Protein AF-A0A1B6JHD9-F1 (afdb_monomer)

Foldseek 3Di:
DDDDDDDDDDDDDDDDDDDPDDPDPPVADPVDPVRVVVVVVVQCPDPVNVVVCVVVVVVVVVVVVVCVVDVPPDDPPPPPDPDDPDDDDDDDDPDDDDDPDPDDFDWDDKDADPPPRPDIDTDTDDPVVVVDDPDD

Sequence (136 aa):
AEHDLNTIRAEYDQHSMNHAEGGWPKDINPLDIEQTMRFRKKVEKDEMYIHTVLQLSHPMEHCIFQNNAVNIYELYFTDDDQSALVERSKSRTVNVFRDPSAHKRPIHHLSWSPDGGSRLAVTHCNLEFQRAPPDL

pLDDT: mean 84.54, std 11.2, range [50.53, 97.69]

Secondary structure (DSSP, 8-state):
----------------------SS-TT--TT-HHHHHHHHHHHHT-HHHHHHHHHHHHHHHHHHHHHHH--TTPPTTTT-----------------PPP--SS---EEEEEE-TTTS--EEEEE---GGGGS-S--

Mean predicted aligned error: 17.2 Å

InterPro domains:
  IPR050687 Dynein axonemal intermediate chain 1/2/3/4 [PTHR12442] (2-129)

Radius of gyration: 50.93 Å; Cα contacts (8 Å, |Δi|>4): 45; chains: 1; bounding box: 142×38×108 Å

Structure (mmCIF, N/CA/C/O backbone):
data_AF-A0A1B6JHD9-F1
#
_entry.id   AF-A0A1B6JHD9-F1
#
loop_
_atom_site.group_PDB
_atom_site.id
_atom_site.type_symbol
_atom_site.label_atom_id
_atom_site.label_alt_id
_atom_site.label_comp_id
_atom_site.label_asym_id
_atom_site.label_entity_id
_atom_site.label_seq_id
_atom_site.pdbx_PDB_ins_code
_atom_site.Cartn_x
_atom_site.Cartn_y
_atom_site.Cartn_z
_atom_site.occupancy
_atom_site.B_iso_or_equiv
_atom_site.auth_seq_id
_atom_site.auth_comp_id
_atom_site.auth_asym_id
_atom_site.auth_atom_id
_atom_site.pdbx_PDB_model_num
ATOM 1 N N . ALA A 1 1 ? -86.444 -25.611 12.350 1.00 51.41 1 ALA A N 1
ATOM 2 C CA . ALA A 1 1 ? -85.730 -24.807 11.345 1.00 51.41 1 ALA A CA 1
ATOM 3 C C . ALA A 1 1 ? -84.338 -24.566 11.897 1.00 51.41 1 ALA A C 1
ATOM 5 O O . ALA A 1 1 ? -84.200 -23.810 12.852 1.00 51.41 1 ALA A O 1
ATOM 6 N N . GLU A 1 2 ? -83.362 -25.327 11.412 1.00 50.53 2 GLU A N 1
ATOM 7 C CA . GLU A 1 2 ? -81.949 -25.151 11.758 1.00 50.53 2 GLU A CA 1
ATOM 8 C C . GLU A 1 2 ? -81.406 -23.972 10.940 1.00 50.53 2 GLU A C 1
ATOM 10 O O . GLU A 1 2 ? -81.714 -23.851 9.755 1.00 50.53 2 GLU A O 1
ATOM 15 N N . HIS A 1 3 ? -80.697 -23.049 11.595 1.00 67.31 3 HIS A N 1
ATOM 16 C CA . HIS A 1 3 ? -80.114 -21.874 10.949 1.00 67.31 3 HIS A CA 1
ATOM 17 C C . HIS A 1 3 ? -78.659 -22.170 10.590 1.00 67.31 3 HIS A C 1
ATOM 19 O O . HIS A 1 3 ? -77.808 -22.177 11.476 1.00 67.31 3 HIS A O 1
ATOM 25 N N . ASP A 1 4 ? -78.382 -22.350 9.301 1.00 62.94 4 ASP A N 1
ATOM 26 C CA . ASP A 1 4 ? -77.017 -22.345 8.778 1.00 62.94 4 ASP A CA 1
ATOM 27 C C . ASP A 1 4 ? -76.625 -20.927 8.361 1.00 62.94 4 ASP A C 1
ATOM 29 O O . ASP A 1 4 ? -77.289 -20.284 7.543 1.00 62.94 4 ASP A O 1
ATOM 33 N N . LEU A 1 5 ? -75.522 -20.435 8.924 1.00 70.75 5 LEU A N 1
ATOM 34 C CA . LEU A 1 5 ? -74.897 -19.173 8.545 1.00 70.75 5 LEU A CA 1
ATOM 35 C C . LEU A 1 5 ? -73.439 -19.437 8.184 1.00 70.75 5 LEU A C 1
ATOM 37 O O . LEU A 1 5 ? -72.656 -19.893 9.012 1.00 70.75 5 LEU A O 1
ATOM 41 N N . ASN A 1 6 ? -73.089 -19.121 6.939 1.00 72.06 6 ASN A N 1
ATOM 42 C CA . ASN A 1 6 ? -71.744 -19.283 6.405 1.00 72.06 6 ASN A CA 1
ATOM 43 C C . ASN A 1 6 ? -71.079 -17.906 6.319 1.00 72.06 6 ASN A C 1
ATOM 45 O O . ASN A 1 6 ? -71.574 -17.019 5.620 1.00 72.06 6 ASN A O 1
ATOM 49 N N . THR A 1 7 ? -69.976 -17.704 7.034 1.00 77.88 7 THR A N 1
ATOM 50 C CA . THR A 1 7 ? -69.194 -16.466 6.962 1.00 77.88 7 THR A CA 1
ATOM 51 C C . THR A 1 7 ? -68.039 -16.620 5.982 1.00 77.88 7 THR A C 1
ATOM 53 O O . THR A 1 7 ? -67.332 -17.627 5.960 1.00 77.88 7 THR A O 1
ATOM 56 N N . ILE A 1 8 ? -67.843 -15.600 5.147 1.00 80.25 8 ILE A N 1
ATOM 57 C CA . ILE A 1 8 ? -66.690 -15.524 4.251 1.00 80.25 8 ILE A CA 1
ATOM 58 C C . ILE A 1 8 ? -65.405 -15.371 5.068 1.00 80.25 8 ILE A C 1
ATOM 60 O O . ILE A 1 8 ? -65.355 -14.624 6.047 1.00 80.25 8 ILE A O 1
ATOM 64 N N . ARG A 1 9 ? -64.357 -16.093 4.666 1.00 80.31 9 ARG A N 1
ATOM 65 C CA . ARG A 1 9 ? -63.051 -16.043 5.324 1.00 80.31 9 ARG A CA 1
ATOM 66 C C . ARG A 1 9 ? -62.442 -14.655 5.127 1.00 80.31 9 ARG A C 1
ATOM 68 O O . ARG A 1 9 ? -62.095 -14.289 4.010 1.00 80.31 9 ARG A O 1
ATOM 75 N N . ALA A 1 10 ? -62.321 -13.902 6.215 1.00 81.88 10 ALA A N 1
ATOM 76 C CA . ALA A 1 10 ? -61.620 -12.628 6.221 1.00 81.88 10 ALA A CA 1
ATOM 77 C C . ALA A 1 10 ? -60.105 -12.868 6.282 1.00 81.88 10 ALA A C 1
ATOM 79 O O . ALA A 1 10 ? -59.623 -13.649 7.107 1.00 81.88 10 ALA A O 1
ATOM 80 N N . GLU A 1 11 ? -59.363 -12.212 5.394 1.00 83.62 11 GLU A N 1
ATOM 81 C CA . GLU A 1 11 ? -57.906 -12.161 5.455 1.00 83.62 11 GLU A CA 1
ATOM 82 C C . GLU A 1 11 ? -57.495 -10.968 6.316 1.00 83.62 11 GLU A C 1
ATOM 84 O O . GLU A 1 11 ? -57.916 -9.836 6.078 1.00 83.62 11 GLU A O 1
ATOM 89 N N . TYR A 1 12 ? -56.699 -11.241 7.345 1.00 85.44 12 TYR A N 1
ATOM 90 C CA . TYR A 1 12 ? -56.124 -10.226 8.214 1.00 85.44 12 TYR A CA 1
ATOM 91 C C . TYR A 1 12 ? -54.622 -10.227 8.010 1.00 85.44 12 TYR A C 1
ATOM 93 O O . TYR A 1 12 ? -54.009 -11.295 7.979 1.00 85.44 12 TYR A O 1
ATOM 101 N N . ASP A 1 13 ? -54.048 -9.034 7.912 1.00 75.56 13 ASP A N 1
ATOM 102 C CA . ASP A 1 13 ? -52.610 -8.865 7.792 1.00 75.56 13 ASP A CA 1
ATOM 103 C C . ASP A 1 13 ? -52.072 -8.111 9.009 1.00 75.56 13 ASP A C 1
ATOM 105 O O . ASP A 1 13 ? -52.553 -7.029 9.365 1.00 75.56 13 ASP A O 1
ATOM 109 N N . GLN A 1 14 ? -51.100 -8.714 9.686 1.00 74.50 14 GLN A N 1
ATOM 110 C CA . GLN A 1 14 ? -50.568 -8.212 10.946 1.00 74.50 14 GLN A CA 1
ATOM 111 C C . GLN A 1 14 ? -49.214 -7.555 10.694 1.00 74.50 14 GLN A C 1
ATOM 113 O O . GLN A 1 14 ? -48.203 -8.222 10.496 1.00 74.50 14 GLN A O 1
ATOM 118 N N . HIS A 1 15 ? -49.195 -6.227 10.748 1.00 72.06 15 HIS A N 1
ATOM 119 C CA . HIS A 1 15 ? -47.984 -5.440 10.567 1.00 72.06 15 HIS A CA 1
ATOM 120 C C . HIS A 1 15 ? -47.352 -5.143 11.930 1.00 72.06 15 HIS A C 1
ATOM 122 O O . HIS A 1 15 ? -47.992 -4.566 12.809 1.00 72.06 15 HIS A O 1
ATOM 128 N N . SER A 1 16 ? -46.085 -5.514 12.109 1.00 70.75 16 SER A N 1
ATOM 129 C CA . SER A 1 16 ? -45.279 -5.151 13.280 1.00 70.75 16 SER A CA 1
ATOM 130 C C . SER A 1 16 ? -44.029 -4.390 12.850 1.00 70.75 16 SER A C 1
ATOM 132 O O . SER A 1 16 ? -43.424 -4.730 11.836 1.00 70.75 16 SER A O 1
ATOM 134 N N . MET A 1 17 ? -43.606 -3.401 13.636 1.00 67.06 17 MET A N 1
ATOM 135 C CA . MET A 1 17 ? -42.341 -2.697 13.418 1.00 67.06 17 MET A CA 1
ATOM 136 C C . MET A 1 17 ? -41.197 -3.431 14.122 1.00 67.06 17 MET A C 1
ATOM 138 O O . MET A 1 17 ? -41.240 -3.630 15.334 1.00 67.06 17 MET A O 1
ATOM 142 N N . ASN A 1 18 ? -40.159 -3.797 13.372 1.00 65.25 18 ASN A N 1
ATOM 143 C CA . ASN A 1 18 ? -38.898 -4.268 13.937 1.00 65.25 18 ASN A CA 1
ATOM 144 C C . ASN A 1 18 ? -37.938 -3.076 14.077 1.00 65.25 18 ASN A C 1
ATOM 146 O O . ASN A 1 18 ? -37.369 -2.624 13.084 1.00 65.25 18 ASN A O 1
ATOM 150 N N . HIS A 1 19 ? -37.774 -2.551 15.293 1.00 56.84 19 HIS A N 1
ATOM 151 C CA . HIS A 1 19 ? -36.721 -1.576 15.591 1.00 56.84 19 HIS A CA 1
ATOM 152 C C . HIS A 1 19 ? -35.392 -2.318 15.778 1.00 56.84 19 HIS A C 1
ATOM 154 O O . HIS A 1 19 ? -35.083 -2.805 16.862 1.00 56.84 19 HIS A O 1
ATOM 160 N N . ALA A 1 20 ? -34.594 -2.391 14.714 1.00 65.12 20 ALA A N 1
ATOM 161 C CA . ALA A 1 20 ? -33.229 -2.911 14.753 1.00 65.12 20 ALA A CA 1
ATOM 162 C C . ALA A 1 20 ? -32.212 -1.803 15.092 1.00 65.12 20 ALA A C 1
ATOM 164 O O . ALA A 1 20 ? -31.206 -1.642 14.40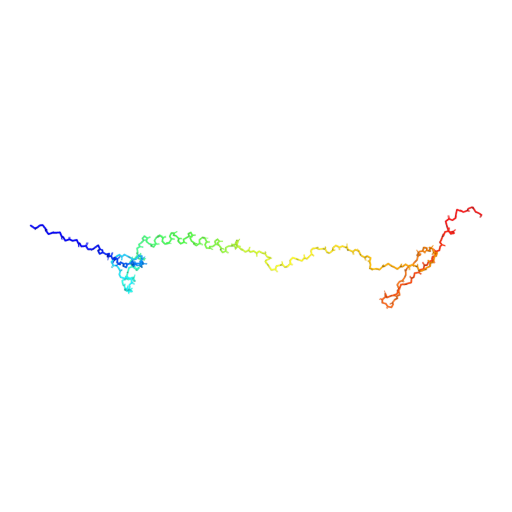7 1.00 65.12 20 ALA A O 1
ATOM 165 N N . GLU A 1 21 ? -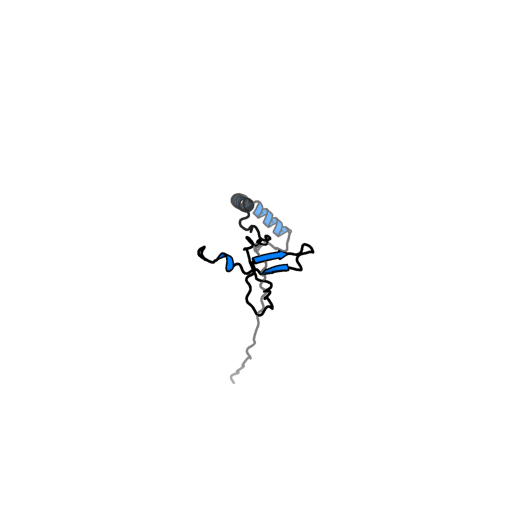32.473 -1.017 16.137 1.00 61.06 21 GLU A N 1
ATOM 166 C CA . GLU A 1 21 ? -31.518 -0.023 16.639 1.00 61.06 21 GLU A CA 1
ATOM 167 C C . GLU A 1 21 ? -31.142 -0.373 18.076 1.00 61.06 21 GLU A C 1
ATOM 169 O O . GLU A 1 21 ? -31.934 -0.197 19.001 1.00 61.06 21 GLU A O 1
ATOM 174 N N . GLY A 1 22 ? -29.932 -0.901 18.288 1.00 65.12 22 GLY A N 1
ATOM 175 C CA . GLY A 1 22 ? -29.497 -1.207 19.643 1.00 65.12 22 GLY A CA 1
ATOM 176 C C . GLY A 1 22 ? -28.148 -1.903 19.796 1.00 65.12 22 GLY A C 1
ATOM 177 O O . GLY A 1 22 ? -27.751 -2.761 19.017 1.00 65.12 22 GLY A O 1
ATOM 178 N N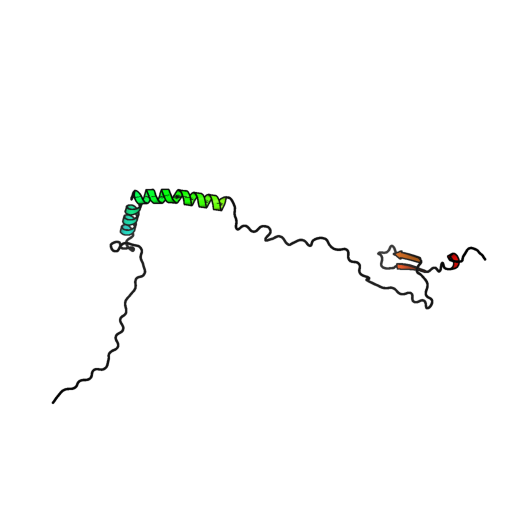 . GLY A 1 23 ? -27.497 -1.528 20.894 1.00 73.00 23 GLY A N 1
ATOM 179 C CA . GLY A 1 23 ? -26.635 -2.349 21.753 1.00 73.00 23 GLY A CA 1
ATOM 180 C C . GLY A 1 23 ? -26.772 -1.907 23.222 1.00 73.00 23 GLY A C 1
ATOM 181 O O . GLY A 1 23 ? -25.968 -2.273 24.074 1.00 73.00 23 GLY A O 1
ATOM 182 N N . TRP A 1 24 ? -27.769 -1.060 23.509 1.00 83.75 24 TRP A N 1
ATOM 183 C CA . TRP A 1 24 ? -27.991 -0.455 24.813 1.00 83.75 24 TRP A CA 1
ATOM 184 C C . TRP A 1 24 ? -28.877 -1.365 25.669 1.00 83.75 24 TRP A C 1
ATOM 186 O O . TRP A 1 24 ? -29.801 -1.988 25.141 1.00 83.75 24 TRP A O 1
ATOM 196 N N . PRO A 1 25 ? -28.627 -1.450 26.984 1.00 83.25 25 PRO A N 1
ATOM 197 C CA . PRO A 1 25 ? -29.516 -2.151 27.900 1.00 83.25 25 PRO A CA 1
ATOM 198 C C . PRO A 1 25 ? -30.952 -1.621 27.826 1.00 83.25 25 PRO A C 1
ATOM 200 O O . PRO A 1 25 ? -31.163 -0.425 27.649 1.00 83.25 25 PRO A O 1
ATOM 203 N N . LYS A 1 26 ? -31.926 -2.509 28.051 1.00 80.38 26 LYS A N 1
ATOM 204 C CA . LYS A 1 26 ? -33.376 -2.234 28.002 1.00 80.38 26 LYS A CA 1
ATOM 205 C C . LYS A 1 26 ? -33.846 -1.003 28.799 1.00 80.38 26 LYS A C 1
ATOM 207 O O . LYS A 1 26 ? -34.879 -0.436 28.472 1.00 80.38 26 LYS A O 1
ATOM 212 N N . ASP A 1 27 ? -33.098 -0.610 29.831 1.00 82.62 27 ASP A N 1
ATOM 213 C CA . ASP A 1 27 ? -33.453 0.478 30.750 1.00 82.62 27 ASP A CA 1
ATOM 214 C C . ASP A 1 27 ? -32.821 1.831 30.360 1.00 82.62 27 ASP A C 1
ATOM 216 O O . ASP A 1 27 ? -32.956 2.806 31.097 1.00 82.62 27 ASP A O 1
ATOM 220 N N . ILE A 1 28 ? -32.095 1.902 29.238 1.00 85.00 28 ILE A N 1
ATOM 221 C CA . ILE A 1 28 ? -31.408 3.116 28.780 1.00 85.00 28 ILE A CA 1
ATOM 222 C C . ILE A 1 28 ? -32.028 3.591 27.478 1.00 85.00 28 ILE A C 1
ATOM 224 O O . ILE A 1 28 ? -32.021 2.876 26.477 1.00 85.00 28 ILE A O 1
ATOM 228 N N . ASN A 1 29 ? -32.504 4.834 27.478 1.00 85.56 29 ASN A N 1
ATOM 229 C CA . ASN A 1 29 ? -32.981 5.477 26.267 1.00 85.56 29 ASN A CA 1
ATOM 230 C C . ASN A 1 29 ? -31.786 5.993 25.436 1.00 85.56 29 ASN A C 1
ATOM 232 O O . ASN A 1 29 ? -31.105 6.918 25.882 1.00 85.56 29 ASN A O 1
ATOM 236 N N . PRO A 1 30 ? -31.526 5.458 24.226 1.00 83.38 30 PRO A N 1
ATOM 237 C CA . PRO A 1 30 ? -30.411 5.901 23.388 1.00 83.38 30 PRO A CA 1
ATOM 238 C C . PRO A 1 30 ? -30.574 7.331 22.853 1.00 83.38 30 PRO A C 1
ATOM 240 O O . PRO A 1 30 ? -29.577 7.971 22.525 1.00 83.38 30 PRO A O 1
ATOM 243 N N . LEU A 1 31 ? -31.808 7.839 22.777 1.00 85.81 31 LEU A N 1
ATOM 244 C CA . LEU A 1 31 ? -32.101 9.214 22.361 1.00 85.81 31 LEU A CA 1
ATOM 245 C C . LEU A 1 31 ? -31.827 10.225 23.485 1.00 85.81 31 LEU A C 1
ATOM 247 O O . LEU A 1 31 ? -31.732 11.425 23.230 1.00 85.81 31 LEU A O 1
ATOM 251 N N . ASP A 1 32 ? -31.683 9.746 24.723 1.00 90.06 32 ASP A N 1
ATOM 252 C CA . ASP A 1 32 ? -31.297 10.559 25.867 1.00 90.06 32 ASP A CA 1
ATOM 253 C C . ASP A 1 32 ? -29.766 10.559 26.020 1.00 90.06 32 ASP A C 1
ATOM 255 O O . ASP A 1 32 ? -29.124 9.596 26.463 1.00 90.06 32 ASP A O 1
ATOM 259 N N . ILE A 1 33 ? -29.163 11.688 25.646 1.00 89.69 33 ILE A N 1
ATOM 260 C CA . ILE A 1 33 ? -27.714 11.899 25.706 1.00 89.69 33 ILE A CA 1
ATOM 261 C C . ILE A 1 33 ? -27.203 11.819 27.156 1.00 89.69 33 ILE A C 1
ATOM 263 O O . ILE A 1 33 ? -26.088 11.346 27.393 1.00 89.69 33 ILE A O 1
ATOM 267 N N . GLU A 1 34 ? -27.989 12.238 28.151 1.00 92.44 34 GLU A N 1
ATOM 268 C CA . GLU A 1 34 ? -27.548 12.192 29.546 1.00 92.44 34 GLU A CA 1
ATOM 269 C C . GLU A 1 34 ? -27.495 10.749 30.058 1.00 92.44 34 GLU A C 1
ATOM 271 O O . GLU A 1 34 ? -26.505 10.350 30.684 1.00 92.44 34 GLU A O 1
ATOM 276 N N . GLN A 1 35 ? -28.515 9.944 29.752 1.00 90.94 35 GLN A N 1
ATOM 277 C CA . GLN A 1 35 ? -28.549 8.530 30.138 1.00 90.94 35 GLN A CA 1
ATOM 278 C C . GLN A 1 35 ? -27.420 7.733 29.481 1.00 90.94 35 GLN A C 1
ATOM 280 O O . GLN A 1 35 ? -26.707 6.991 30.166 1.00 90.94 35 GLN A O 1
ATOM 285 N N . THR A 1 36 ? -27.197 7.927 28.180 1.00 91.31 36 THR A N 1
ATOM 286 C CA . THR A 1 36 ? -26.112 7.249 27.454 1.00 91.31 36 THR A CA 1
ATOM 287 C C . THR A 1 36 ? -24.729 7.659 27.968 1.00 91.31 36 THR A C 1
ATOM 289 O O . THR A 1 36 ? -23.873 6.794 28.183 1.00 91.31 36 THR A O 1
ATOM 292 N N . MET A 1 37 ? -24.500 8.947 28.255 1.00 93.12 37 MET A N 1
ATOM 293 C CA . MET A 1 37 ? -23.244 9.413 28.857 1.00 93.12 37 MET A CA 1
ATOM 294 C C . MET A 1 37 ? -23.028 8.874 30.274 1.00 93.12 37 MET A C 1
ATOM 296 O O . MET A 1 37 ? -21.913 8.463 30.605 1.00 93.12 37 MET A O 1
ATOM 300 N N . ARG A 1 38 ? -24.063 8.861 31.124 1.00 93.38 38 ARG A N 1
ATOM 301 C CA . ARG A 1 38 ? -23.972 8.302 32.485 1.00 93.38 38 ARG A CA 1
ATOM 302 C C . ARG A 1 38 ? -23.635 6.817 32.453 1.00 93.38 38 ARG A C 1
ATOM 304 O O . ARG A 1 38 ? -22.790 6.381 33.233 1.00 93.38 38 ARG A O 1
ATOM 311 N N . PHE A 1 39 ? -24.245 6.058 31.544 1.00 91.94 39 PHE A N 1
ATOM 312 C CA . PHE A 1 39 ? -23.934 4.643 31.377 1.00 91.94 39 PHE A CA 1
ATOM 313 C C . PHE A 1 39 ? -22.489 4.415 30.928 1.00 91.94 39 PHE A C 1
ATOM 315 O O . PHE A 1 39 ? -21.785 3.645 31.577 1.00 91.94 39 PHE A O 1
ATOM 322 N N . ARG A 1 40 ? -22.014 5.125 29.894 1.00 92.19 40 ARG A N 1
ATOM 323 C CA . ARG A 1 40 ? -20.615 5.023 29.432 1.00 92.19 40 ARG A CA 1
ATOM 324 C C . ARG A 1 40 ? -19.630 5.320 30.557 1.00 92.19 40 ARG A C 1
ATOM 326 O O . ARG A 1 40 ? -18.780 4.491 30.847 1.00 92.19 40 ARG A O 1
ATOM 333 N N . LYS A 1 41 ? -19.832 6.421 31.289 1.00 94.81 41 LYS A N 1
ATOM 334 C CA . LYS A 1 41 ? -18.992 6.776 32.446 1.00 94.81 41 LYS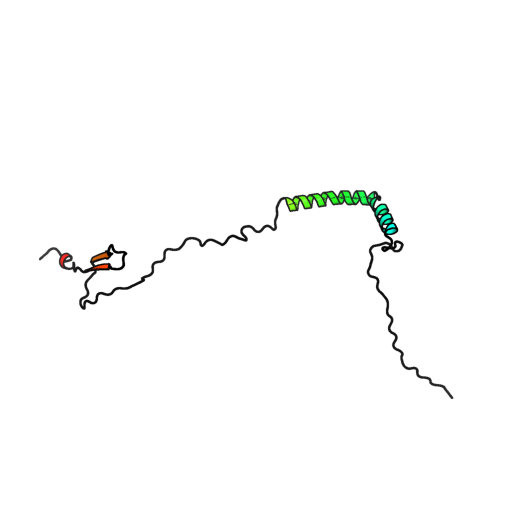 A CA 1
ATOM 335 C C . LYS A 1 41 ? -19.033 5.738 33.565 1.00 94.81 41 LYS A C 1
ATOM 337 O O . LYS A 1 41 ? -18.056 5.604 34.293 1.00 94.81 41 LYS A O 1
ATOM 342 N N . LYS A 1 42 ? -20.163 5.054 33.763 1.00 94.19 42 LYS A N 1
ATOM 343 C CA . LYS A 1 42 ? -20.268 3.971 34.747 1.00 94.19 42 LYS A CA 1
ATOM 344 C C . LYS A 1 42 ? -19.419 2.772 34.323 1.00 94.19 42 LYS A C 1
ATOM 346 O O . LYS A 1 42 ? -18.697 2.248 35.159 1.00 94.19 42 LYS A O 1
ATOM 351 N N . VAL A 1 43 ? -19.490 2.379 33.051 1.00 92.75 43 VAL A N 1
ATOM 352 C CA . VAL A 1 43 ? -18.702 1.268 32.491 1.00 92.75 43 VAL A CA 1
ATOM 353 C C . VAL A 1 43 ? -17.209 1.603 32.465 1.00 92.75 43 VAL A C 1
ATOM 355 O O . VAL A 1 43 ? -16.397 0.796 32.892 1.00 92.75 43 VAL A O 1
ATOM 358 N N . GLU A 1 44 ? -16.840 2.814 32.048 1.00 93.12 44 GLU A N 1
ATOM 359 C CA . GLU A 1 44 ? -15.439 3.252 31.946 1.00 93.12 44 GLU A CA 1
ATOM 360 C C . GLU A 1 44 ? -14.719 3.349 33.299 1.00 93.12 44 GLU A C 1
ATOM 362 O O . GLU A 1 44 ? -13.492 3.323 33.348 1.00 93.12 44 GLU A O 1
ATOM 367 N N . LYS A 1 45 ? -15.470 3.473 34.398 1.00 94.75 45 LYS A N 1
ATOM 368 C CA . LYS A 1 45 ? -14.929 3.487 35.765 1.00 94.75 45 LYS A CA 1
ATOM 369 C C . LYS A 1 45 ? -14.781 2.098 36.380 1.00 94.75 45 LYS A C 1
ATOM 371 O O . LYS A 1 45 ? -14.249 2.000 37.482 1.00 94.75 45 LYS A O 1
ATOM 376 N N . ASP A 1 46 ? -15.292 1.058 35.729 1.00 95.94 46 ASP A N 1
ATOM 377 C CA . ASP A 1 46 ? -15.170 -0.310 36.215 1.00 95.94 46 ASP A CA 1
ATOM 378 C C . ASP A 1 46 ? -13.694 -0.744 36.174 1.00 95.94 46 ASP A C 1
ATOM 380 O O . ASP A 1 46 ? -13.018 -0.610 35.151 1.00 95.94 46 ASP A O 1
ATOM 384 N N . GLU A 1 47 ? -13.172 -1.255 37.289 1.00 95.44 47 GLU A N 1
ATOM 385 C CA . GLU A 1 47 ? -11.775 -1.694 37.378 1.00 95.44 47 GLU A CA 1
ATOM 386 C C . GLU A 1 47 ? -11.469 -2.825 36.391 1.00 95.44 47 GLU A C 1
ATOM 388 O O . GLU A 1 47 ? -10.389 -2.850 35.795 1.00 95.44 47 GLU A O 1
ATOM 393 N N . MET A 1 48 ? -12.432 -3.722 36.157 1.00 95.88 48 MET A N 1
ATOM 394 C CA . MET A 1 48 ? -12.301 -4.805 35.188 1.00 95.88 48 MET A CA 1
ATOM 395 C C . MET A 1 48 ? -12.189 -4.241 33.772 1.00 95.88 48 MET A C 1
ATOM 397 O O . MET A 1 48 ? -11.358 -4.706 32.993 1.00 95.88 48 MET A O 1
ATOM 401 N N . TYR A 1 49 ? -12.978 -3.213 33.438 1.00 95.31 49 TYR A N 1
ATOM 402 C CA . TYR A 1 49 ? -12.887 -2.534 32.144 1.00 95.31 49 TYR A CA 1
ATOM 403 C C . TYR A 1 49 ? -11.485 -1.958 31.933 1.00 95.31 49 TYR A C 1
ATOM 405 O O . TYR A 1 49 ? -10.836 -2.277 30.935 1.00 95.31 49 TYR A O 1
ATOM 413 N N . ILE A 1 50 ? -10.990 -1.183 32.902 1.00 94.50 50 ILE A N 1
ATOM 414 C CA . ILE A 1 50 ? -9.664 -0.554 32.830 1.00 94.50 50 ILE A CA 1
ATOM 415 C C . ILE A 1 50 ? -8.573 -1.621 32.690 1.00 94.50 50 ILE A C 1
ATOM 417 O O . ILE A 1 50 ? -7.711 -1.512 31.817 1.00 94.50 50 ILE A O 1
ATOM 421 N N . HIS A 1 51 ? -8.628 -2.673 33.510 1.00 96.62 51 HIS A N 1
ATOM 422 C CA . HIS A 1 51 ? -7.660 -3.764 33.467 1.00 96.62 51 HIS A CA 1
ATOM 423 C C . HIS A 1 51 ? -7.640 -4.455 32.100 1.00 96.62 51 HIS A C 1
ATOM 425 O O . HIS A 1 51 ? -6.574 -4.636 31.513 1.00 96.62 51 HIS A O 1
ATOM 431 N N . THR A 1 52 ? -8.816 -4.784 31.562 1.00 96.50 52 THR A N 1
ATOM 432 C CA . THR A 1 52 ? -8.933 -5.499 30.285 1.00 96.50 52 THR A CA 1
ATOM 433 C C . THR A 1 52 ? -8.453 -4.634 29.121 1.00 96.50 52 THR A C 1
ATOM 435 O O . THR A 1 52 ? -7.724 -5.117 28.256 1.00 96.50 52 THR A O 1
ATOM 438 N N . VAL A 1 53 ? -8.796 -3.340 29.109 1.00 96.50 53 VAL A N 1
ATOM 439 C CA . VAL A 1 53 ? -8.337 -2.398 28.074 1.00 96.50 53 VAL A CA 1
ATOM 440 C C . VAL A 1 53 ? -6.813 -2.285 28.074 1.00 96.50 53 VAL A C 1
ATOM 442 O O . VAL A 1 53 ? -6.205 -2.378 27.010 1.00 96.50 53 VAL A O 1
ATOM 445 N N . LEU A 1 54 ? -6.186 -2.145 29.244 1.00 95.06 54 LEU A N 1
ATOM 446 C CA . LEU A 1 54 ? -4.724 -2.071 29.353 1.00 95.06 54 LEU A CA 1
ATOM 447 C C . LEU A 1 54 ? -4.038 -3.393 28.975 1.00 95.06 54 LEU A C 1
ATOM 449 O O . LEU A 1 54 ? -2.976 -3.389 28.354 1.00 95.06 54 LEU A O 1
ATOM 453 N N . GLN A 1 55 ? -4.639 -4.537 29.310 1.00 96.69 55 GLN A N 1
ATOM 454 C CA . GLN A 1 55 ? -4.107 -5.833 28.886 1.00 96.69 55 GLN A CA 1
ATOM 455 C C . GLN A 1 55 ? -4.167 -6.021 27.368 1.00 96.69 55 GLN A C 1
ATOM 457 O O . GLN A 1 55 ? -3.247 -6.601 26.795 1.00 96.69 55 GLN A O 1
ATOM 462 N N . LEU A 1 56 ? -5.214 -5.520 26.709 1.00 97.12 56 LEU A N 1
ATOM 463 C CA . LEU A 1 56 ? -5.365 -5.592 25.254 1.00 97.12 56 LEU A CA 1
ATOM 464 C C . LEU A 1 56 ? -4.566 -4.510 24.515 1.00 97.12 56 LEU A C 1
ATOM 466 O O . LEU A 1 56 ? -4.195 -4.715 23.358 1.00 97.12 56 LEU A O 1
ATOM 470 N N . SER A 1 57 ? -4.255 -3.382 25.161 1.00 96.75 57 SER A N 1
ATOM 471 C CA . SER A 1 57 ? -3.492 -2.307 24.523 1.00 96.75 57 SER A CA 1
ATOM 472 C C . SER A 1 57 ? -2.061 -2.728 24.203 1.00 96.75 57 SER A C 1
ATOM 474 O O . SER A 1 57 ? -1.551 -2.363 23.151 1.00 96.75 57 SER A O 1
ATOM 476 N N . HIS A 1 58 ? -1.430 -3.535 25.059 1.00 94.44 58 HIS A N 1
ATOM 477 C CA . HIS A 1 58 ? -0.057 -3.993 24.847 1.00 94.44 58 HIS A CA 1
ATOM 478 C C . HIS A 1 58 ? 0.133 -4.858 23.578 1.00 94.44 58 HIS A C 1
ATOM 480 O O . HIS A 1 58 ? 0.981 -4.515 22.751 1.00 94.44 58 HIS A O 1
ATOM 486 N N . PRO A 1 59 ? -0.645 -5.937 23.343 1.00 97.25 59 PRO A N 1
ATOM 487 C CA . PRO A 1 59 ? -0.547 -6.695 22.097 1.00 97.25 59 PRO A CA 1
ATOM 488 C C . PRO A 1 59 ? -0.991 -5.875 20.879 1.00 97.25 59 PRO A C 1
ATOM 490 O O . PRO A 1 59 ? -0.407 -6.022 19.809 1.00 97.25 59 PRO A O 1
ATOM 493 N N . MET A 1 60 ? -1.976 -4.980 21.027 1.00 97.69 60 MET A N 1
ATOM 494 C CA . MET A 1 60 ? -2.374 -4.066 19.950 1.00 97.69 60 MET A CA 1
ATOM 495 C C . MET A 1 60 ? -1.211 -3.157 19.528 1.00 97.69 60 MET A C 1
ATOM 497 O O . MET A 1 60 ? -0.923 -3.044 18.338 1.00 97.69 60 MET A O 1
ATOM 501 N N . GLU A 1 61 ? -0.523 -2.541 20.489 1.00 97.38 61 GLU A N 1
ATOM 502 C CA . GLU A 1 61 ? 0.644 -1.689 20.248 1.00 97.38 61 GLU A CA 1
ATOM 503 C C . GLU A 1 61 ? 1.780 -2.470 19.575 1.00 97.38 61 GLU A C 1
ATOM 505 O O . GLU A 1 61 ? 2.371 -1.997 18.603 1.00 97.38 61 GLU A O 1
ATOM 510 N N . HIS A 1 62 ? 2.027 -3.706 20.015 1.00 97.19 62 HIS A N 1
ATOM 511 C CA . HIS A 1 62 ? 2.996 -4.591 19.374 1.00 97.19 62 HIS A CA 1
ATOM 512 C C . HIS A 1 62 ? 2.678 -4.827 17.888 1.00 97.19 62 HIS A C 1
ATOM 514 O O . HIS A 1 62 ? 3.560 -4.670 17.042 1.00 97.19 62 HIS A O 1
ATOM 520 N N . CYS A 1 63 ? 1.422 -5.138 17.554 1.00 97.00 63 CYS A N 1
ATOM 521 C CA . CYS A 1 63 ? 0.985 -5.318 16.166 1.00 97.00 63 CYS A CA 1
ATOM 522 C C . CYS A 1 63 ? 1.135 -4.033 15.337 1.00 97.00 63 CYS A C 1
ATOM 524 O O . CYS A 1 63 ? 1.525 -4.089 14.171 1.00 97.00 63 CYS A O 1
ATOM 526 N N . ILE A 1 64 ? 0.861 -2.868 15.931 1.00 97.44 64 ILE A N 1
ATOM 527 C CA . ILE A 1 64 ? 1.046 -1.572 15.265 1.00 97.44 64 ILE A CA 1
ATOM 528 C C . ILE A 1 64 ? 2.526 -1.350 14.936 1.00 97.44 64 ILE A C 1
ATOM 530 O O . ILE A 1 64 ? 2.855 -0.998 13.801 1.00 97.44 64 ILE A O 1
ATOM 534 N N . PHE A 1 65 ? 3.430 -1.592 15.888 1.00 97.62 65 PHE A N 1
ATOM 535 C CA . PHE A 1 65 ? 4.865 -1.465 15.635 1.00 97.62 65 PHE A CA 1
ATOM 536 C C . PHE A 1 65 ? 5.367 -2.461 14.589 1.00 97.62 65 PHE A C 1
ATOM 538 O O . PHE A 1 65 ? 6.189 -2.084 13.758 1.00 97.62 65 PHE A O 1
ATOM 545 N N . GLN A 1 66 ? 4.847 -3.692 14.570 1.00 96.81 66 GLN A N 1
ATOM 546 C CA . GLN A 1 66 ? 5.181 -4.671 13.532 1.00 96.81 66 GLN A CA 1
ATOM 547 C C . GLN A 1 66 ? 4.751 -4.211 12.134 1.00 96.81 66 GLN A C 1
ATOM 549 O O . GLN A 1 66 ? 5.563 -4.251 11.213 1.00 96.81 66 GLN A O 1
ATOM 554 N N . ASN A 1 67 ? 3.518 -3.720 11.982 1.00 96.12 67 ASN A N 1
ATOM 555 C CA . ASN A 1 67 ? 3.012 -3.228 10.696 1.00 96.12 67 ASN A CA 1
ATOM 556 C C . ASN A 1 67 ? 3.810 -2.023 10.174 1.00 96.12 67 ASN A C 1
ATOM 558 O O . ASN A 1 67 ? 3.978 -1.870 8.968 1.00 96.12 67 ASN A O 1
ATOM 562 N N . ASN A 1 68 ? 4.320 -1.184 11.078 1.00 95.88 68 ASN A N 1
ATOM 563 C CA . ASN A 1 68 ? 5.137 -0.025 10.722 1.00 95.88 68 ASN A CA 1
ATOM 564 C C . ASN A 1 68 ? 6.612 -0.371 10.463 1.00 95.88 68 ASN A C 1
ATOM 566 O O . ASN A 1 68 ? 7.312 0.426 9.842 1.00 95.88 68 ASN A O 1
ATOM 570 N N . ALA A 1 69 ? 7.107 -1.514 10.948 1.00 97.31 69 ALA A N 1
ATOM 571 C CA . ALA A 1 69 ? 8.512 -1.889 10.803 1.00 97.31 69 ALA A CA 1
ATOM 572 C C . ALA A 1 69 ? 8.881 -2.202 9.346 1.00 97.31 69 ALA A C 1
ATOM 574 O O . ALA A 1 69 ? 9.957 -1.818 8.892 1.00 97.31 69 ALA A O 1
ATOM 575 N N . VAL A 1 70 ? 7.999 -2.900 8.622 1.00 93.88 70 VAL A N 1
ATOM 576 C CA . VAL A 1 70 ? 8.180 -3.237 7.205 1.00 93.88 70 VAL A CA 1
ATOM 577 C C . VAL A 1 70 ? 6.823 -3.251 6.512 1.00 93.88 70 VAL A C 1
ATOM 579 O O . VAL A 1 70 ? 5.920 -3.985 6.916 1.00 93.88 70 VAL A O 1
ATOM 582 N N . ASN A 1 71 ? 6.701 -2.501 5.418 1.00 94.19 71 ASN A N 1
ATOM 583 C CA . ASN A 1 71 ? 5.525 -2.572 4.563 1.00 94.19 71 ASN A CA 1
ATOM 584 C C . ASN A 1 71 ? 5.592 -3.819 3.670 1.00 94.19 71 ASN A C 1
ATOM 586 O O . ASN A 1 71 ? 6.109 -3.785 2.556 1.00 94.19 71 ASN A O 1
ATOM 590 N N . ILE A 1 72 ? 5.039 -4.929 4.154 1.00 94.12 72 ILE A N 1
ATOM 591 C CA . ILE A 1 72 ? 5.004 -6.202 3.415 1.00 94.12 72 ILE A CA 1
ATOM 592 C C . ILE A 1 72 ? 4.136 -6.163 2.146 1.00 94.12 72 ILE A C 1
ATOM 594 O O . ILE A 1 72 ? 4.162 -7.110 1.364 1.00 94.12 72 ILE A O 1
ATOM 598 N N . TYR A 1 73 ? 3.357 -5.097 1.953 1.00 94.19 73 TYR A N 1
ATOM 599 C CA . TYR A 1 73 ? 2.495 -4.908 0.787 1.00 94.19 73 TYR A CA 1
ATOM 600 C C . TYR A 1 73 ? 3.103 -3.961 -0.252 1.00 94.19 73 TYR A C 1
ATOM 602 O O . TYR A 1 73 ? 2.473 -3.698 -1.276 1.00 94.19 73 TYR A O 1
ATOM 610 N N . GLU A 1 74 ? 4.302 -3.431 -0.003 1.00 92.12 74 GLU A N 1
ATOM 611 C CA . GLU A 1 74 ? 4.993 -2.581 -0.964 1.00 92.12 74 GLU A CA 1
ATOM 612 C C . GLU A 1 74 ? 5.462 -3.406 -2.167 1.00 92.12 74 GLU A C 1
ATOM 614 O O . GLU A 1 74 ? 6.191 -4.390 -2.035 1.00 92.12 74 GLU A O 1
ATOM 619 N N . LEU A 1 75 ? 5.035 -2.993 -3.359 1.00 90.56 75 LEU A N 1
ATOM 620 C CA . LEU A 1 75 ? 5.517 -3.539 -4.619 1.00 90.56 75 LEU A CA 1
ATOM 621 C C . LEU A 1 75 ? 6.619 -2.622 -5.144 1.00 90.56 75 LEU A C 1
ATOM 623 O O . LEU A 1 75 ? 6.371 -1.462 -5.459 1.00 90.56 75 LEU A O 1
ATOM 627 N N . TYR A 1 76 ? 7.838 -3.145 -5.241 1.00 88.88 76 TYR A N 1
ATOM 628 C CA . TYR A 1 76 ? 8.950 -2.408 -5.834 1.00 88.88 76 TYR A CA 1
ATOM 629 C C . TYR A 1 76 ? 8.853 -2.417 -7.363 1.00 88.88 76 TYR A C 1
ATOM 631 O O . TYR A 1 76 ? 8.416 -3.404 -7.955 1.00 88.88 76 TYR A O 1
ATOM 639 N N . PHE A 1 77 ? 9.323 -1.334 -7.991 1.00 87.81 77 PHE A N 1
ATOM 640 C CA . PHE A 1 77 ? 9.422 -1.187 -9.451 1.00 87.81 77 PHE A CA 1
ATOM 641 C C . PHE A 1 77 ? 8.076 -1.208 -10.198 1.00 87.81 77 PHE A C 1
ATOM 643 O O . PHE A 1 77 ? 8.014 -1.662 -11.336 1.00 87.81 77 PHE A O 1
ATOM 650 N N . THR A 1 78 ? 6.993 -0.704 -9.593 1.00 84.88 78 THR A N 1
ATOM 651 C CA . THR A 1 78 ? 5.690 -0.591 -10.285 1.00 84.88 78 THR A CA 1
ATOM 652 C C . THR A 1 78 ? 5.732 0.331 -11.498 1.00 84.88 78 THR A C 1
ATOM 654 O O . THR A 1 78 ? 4.979 0.119 -12.443 1.00 84.88 78 THR A O 1
ATOM 657 N N . ASP A 1 79 ? 6.630 1.315 -11.472 1.00 83.06 79 ASP A N 1
ATOM 658 C CA . ASP A 1 79 ? 6.731 2.366 -12.486 1.00 83.06 79 ASP A CA 1
ATOM 659 C C . ASP A 1 79 ? 7.979 2.204 -13.371 1.00 83.06 79 ASP A C 1
ATOM 661 O O . ASP A 1 79 ? 8.330 3.116 -14.118 1.00 83.06 79 ASP A O 1
ATOM 665 N N . ASP A 1 80 ? 8.688 1.073 -13.265 1.00 83.12 80 ASP A N 1
ATOM 666 C CA . ASP A 1 80 ? 9.885 0.833 -14.068 1.00 83.12 80 ASP A CA 1
ATOM 667 C C . ASP A 1 80 ? 9.503 0.214 -15.418 1.00 83.12 80 ASP A C 1
ATOM 669 O O . ASP A 1 80 ? 9.126 -0.959 -15.516 1.00 83.12 80 ASP A O 1
ATOM 673 N N . ASP A 1 81 ? 9.612 1.011 -16.481 1.00 75.94 81 ASP A N 1
ATOM 674 C CA . ASP A 1 81 ? 9.542 0.512 -17.850 1.00 75.94 81 ASP A CA 1
ATOM 675 C C . ASP A 1 81 ? 10.788 -0.340 -18.110 1.00 75.94 81 ASP A C 1
ATOM 677 O O . ASP A 1 81 ? 11.894 0.181 -18.284 1.00 75.94 81 ASP A O 1
ATOM 681 N N . GLN A 1 82 ? 10.611 -1.668 -18.134 1.00 70.44 82 GLN A N 1
ATOM 682 C CA . GLN A 1 82 ? 11.690 -2.619 -18.407 1.00 70.44 82 GLN A CA 1
ATOM 683 C C . GLN A 1 82 ? 12.468 -2.1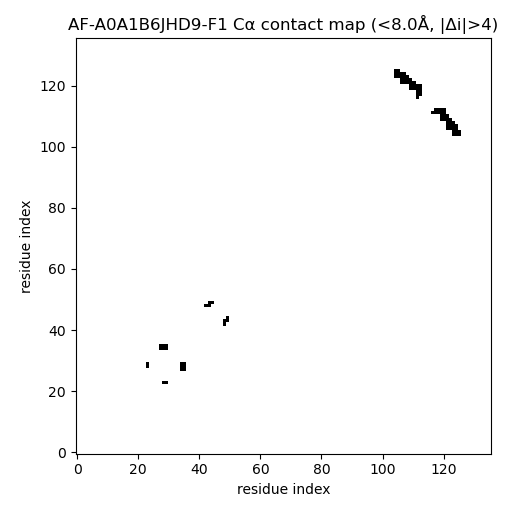96 -19.658 1.00 70.44 82 GLN A C 1
ATOM 685 O O . GLN A 1 82 ? 12.014 -2.349 -20.796 1.00 70.44 82 GLN A O 1
ATOM 690 N N . SER A 1 83 ? 13.674 -1.674 -19.444 1.00 71.19 83 SER A N 1
ATOM 691 C CA . SER A 1 83 ? 14.551 -1.274 -20.534 1.00 71.19 83 SER A CA 1
ATOM 692 C C . SER A 1 83 ? 14.950 -2.508 -21.337 1.00 71.19 83 SER A C 1
ATOM 694 O O . SER A 1 83 ? 15.364 -3.526 -20.777 1.00 71.19 83 SER A O 1
ATOM 696 N N . ALA A 1 84 ? 14.819 -2.428 -22.662 1.00 69.88 84 ALA A N 1
ATOM 697 C CA . ALA A 1 84 ? 15.123 -3.548 -23.540 1.00 69.88 84 ALA A CA 1
ATOM 698 C C . ALA A 1 84 ? 16.582 -3.994 -23.352 1.00 69.88 84 ALA A C 1
ATOM 700 O O . ALA A 1 84 ? 17.527 -3.272 -23.672 1.00 69.88 84 ALA A O 1
ATOM 701 N N . LEU A 1 85 ? 16.760 -5.207 -22.828 1.00 71.94 85 LEU A N 1
ATOM 702 C CA . LEU A 1 85 ? 18.071 -5.818 -22.658 1.00 71.94 85 LEU A CA 1
ATOM 703 C C . LEU A 1 85 ? 18.726 -6.038 -24.028 1.00 71.94 85 LEU A C 1
ATOM 705 O O . LEU A 1 85 ? 18.166 -6.726 -24.878 1.00 71.94 85 LEU A O 1
ATOM 709 N N . VAL A 1 86 ? 19.926 -5.464 -24.180 1.00 71.88 86 VAL A N 1
ATOM 710 C CA . VAL A 1 86 ? 20.945 -5.680 -25.226 1.00 71.88 86 VAL A CA 1
ATOM 711 C C . VAL A 1 86 ? 20.392 -5.851 -26.645 1.00 71.88 86 VAL A C 1
ATOM 713 O O . VAL A 1 86 ? 19.937 -6.920 -27.060 1.00 71.88 86 VAL A O 1
ATOM 716 N N . GLU A 1 87 ? 20.542 -4.802 -27.450 1.00 71.81 87 GLU A N 1
ATOM 717 C CA . GLU A 1 87 ? 20.215 -4.849 -28.869 1.00 71.81 87 GLU A CA 1
ATOM 718 C C . GLU A 1 87 ? 21.104 -5.875 -29.597 1.00 71.81 87 GLU A C 1
ATOM 720 O O . GLU A 1 87 ? 22.327 -5.747 -29.679 1.00 71.81 87 GLU A O 1
ATOM 725 N N . ARG A 1 88 ? 20.490 -6.949 -30.109 1.00 78.75 88 ARG A N 1
ATOM 726 C CA . ARG A 1 88 ? 21.203 -7.985 -30.871 1.00 78.75 88 ARG A CA 1
ATOM 727 C C . ARG A 1 88 ? 21.686 -7.414 -32.204 1.00 78.75 88 ARG A C 1
ATOM 729 O O . ARG A 1 88 ? 20.909 -6.770 -32.907 1.00 78.75 88 ARG A O 1
ATOM 736 N N . SER A 1 89 ? 22.919 -7.732 -32.604 1.00 83.69 89 SER A N 1
ATOM 737 C CA . SER A 1 89 ? 23.441 -7.371 -33.927 1.00 83.69 89 SER A CA 1
ATOM 738 C C . SER A 1 89 ? 22.550 -7.946 -35.034 1.00 83.69 89 SER A C 1
ATOM 740 O O . SER A 1 89 ? 22.361 -9.160 -35.125 1.00 83.69 89 SER A O 1
ATOM 742 N N . LYS A 1 90 ? 22.002 -7.074 -35.885 1.00 85.94 90 LYS A N 1
ATOM 743 C CA . LYS A 1 90 ? 21.197 -7.444 -37.057 1.00 85.94 90 LYS A CA 1
ATOM 744 C C . LYS A 1 90 ? 21.904 -6.956 -38.316 1.00 85.94 90 LYS A C 1
ATOM 746 O O . LYS A 1 90 ? 22.242 -5.782 -38.417 1.00 85.94 90 LYS A O 1
ATOM 751 N N . SER A 1 91 ? 22.089 -7.839 -39.292 1.00 90.69 91 SER A N 1
ATOM 752 C CA . SER A 1 91 ? 22.481 -7.461 -40.649 1.00 90.69 91 SER A CA 1
ATOM 753 C C . SER A 1 91 ? 21.302 -7.692 -41.594 1.00 90.69 91 SER A C 1
ATOM 755 O O . SER A 1 91 ? 20.578 -8.681 -41.489 1.00 90.69 91 SER A O 1
ATOM 757 N N . ARG A 1 92 ? 21.069 -6.746 -42.506 1.00 92.56 92 ARG A N 1
ATOM 758 C CA . ARG A 1 92 ? 20.051 -6.857 -43.556 1.00 92.56 92 ARG A CA 1
ATOM 759 C C . ARG A 1 92 ? 20.622 -6.296 -44.844 1.00 92.56 92 ARG A C 1
ATOM 761 O O . ARG A 1 92 ? 21.110 -5.169 -44.866 1.00 92.56 92 ARG A O 1
ATOM 768 N N . THR A 1 93 ? 20.515 -7.055 -45.925 1.00 93.69 93 THR A N 1
ATOM 769 C CA . THR A 1 93 ? 20.831 -6.554 -47.262 1.00 93.69 93 THR A CA 1
ATOM 770 C C . THR A 1 93 ? 19.766 -5.543 -47.675 1.00 93.69 93 THR A C 1
ATOM 772 O O . THR A 1 93 ? 18.599 -5.897 -47.807 1.00 93.69 93 THR A O 1
ATOM 775 N N . VAL A 1 94 ? 20.159 -4.279 -47.845 1.00 90.00 94 VAL A N 1
ATOM 776 C CA . VAL A 1 94 ? 19.240 -3.209 -48.268 1.00 90.00 94 VAL A CA 1
ATOM 777 C C . VAL A 1 94 ? 19.063 -3.225 -49.783 1.00 90.00 94 VAL A C 1
ATOM 779 O O . VAL A 1 94 ? 17.940 -3.197 -50.266 1.00 90.00 94 VAL A O 1
ATOM 782 N N . ASN A 1 95 ? 20.169 -3.318 -50.524 1.00 88.88 95 ASN A N 1
ATOM 783 C CA . ASN A 1 95 ? 20.181 -3.297 -51.983 1.00 88.88 95 ASN A CA 1
ATOM 784 C C . ASN A 1 95 ? 21.151 -4.345 -52.532 1.00 88.88 95 ASN A C 1
ATOM 786 O O . ASN A 1 95 ? 22.177 -4.640 -51.917 1.00 88.88 95 ASN A O 1
ATOM 790 N N . VAL A 1 96 ? 20.839 -4.870 -53.718 1.00 90.38 96 VAL A N 1
ATOM 791 C CA . VAL A 1 96 ? 21.719 -5.750 -54.494 1.00 90.38 96 VAL A CA 1
ATOM 792 C C . VAL A 1 96 ? 21.928 -5.117 -55.864 1.00 90.38 96 VAL A C 1
ATOM 794 O O . VAL A 1 96 ? 21.029 -5.132 -56.703 1.00 90.38 96 VAL A O 1
ATOM 797 N N . PHE A 1 97 ? 23.116 -4.560 -56.091 1.00 88.56 97 PHE A N 1
ATOM 798 C CA . PHE A 1 97 ? 23.490 -3.968 -57.374 1.00 88.56 97 PHE A CA 1
ATOM 799 C C . PHE A 1 97 ? 24.128 -5.034 -58.266 1.00 88.56 97 PHE A C 1
ATOM 801 O O . PHE A 1 97 ? 25.106 -5.671 -57.875 1.00 88.56 97 PHE A O 1
ATOM 808 N N . ARG A 1 98 ? 23.552 -5.258 -59.452 1.00 87.88 98 ARG A N 1
ATOM 809 C CA . ARG A 1 98 ? 24.050 -6.234 -60.431 1.00 87.88 98 ARG A CA 1
ATOM 810 C C . ARG A 1 98 ? 24.780 -5.518 -61.560 1.00 87.88 98 ARG A C 1
ATOM 812 O O . ARG A 1 98 ? 24.318 -4.480 -62.023 1.00 87.88 98 ARG A O 1
ATOM 819 N N . ASP A 1 99 ? 25.891 -6.098 -62.000 1.00 87.00 99 ASP A N 1
ATOM 820 C CA . ASP A 1 99 ? 26.644 -5.615 -63.158 1.00 87.00 99 ASP A CA 1
ATOM 821 C C . ASP A 1 99 ? 25.793 -5.777 -64.437 1.00 87.00 99 ASP A C 1
ATOM 823 O O . ASP A 1 99 ? 25.315 -6.885 -64.699 1.00 87.00 99 ASP A O 1
ATOM 827 N N . PRO A 1 100 ? 25.570 -4.709 -65.226 1.00 86.50 100 PRO A N 1
ATOM 828 C CA . PRO A 1 100 ? 24.871 -4.796 -66.507 1.00 86.50 100 PRO A CA 1
ATOM 829 C C . PRO A 1 100 ? 25.688 -5.491 -67.614 1.00 86.50 100 PRO A C 1
ATOM 831 O O . PRO A 1 100 ? 25.154 -5.736 -68.696 1.00 86.50 100 PRO A O 1
ATOM 834 N N . SER A 1 101 ? 26.974 -5.793 -67.400 1.00 85.50 101 SER A N 1
ATOM 835 C CA . SER A 1 101 ? 27.805 -6.479 -68.392 1.00 85.50 101 SER A CA 1
ATOM 836 C C . SER A 1 101 ? 27.301 -7.897 -68.691 1.00 85.50 101 SER A C 1
ATOM 838 O O . SER A 1 101 ? 27.021 -8.682 -67.790 1.00 85.50 101 SER A O 1
ATOM 840 N N . ALA A 1 102 ? 27.276 -8.271 -69.975 1.00 84.38 102 ALA A N 1
ATOM 841 C CA . ALA A 1 102 ? 26.952 -9.639 -70.396 1.00 84.38 102 ALA A CA 1
ATOM 842 C C . ALA A 1 102 ? 28.014 -10.673 -69.961 1.00 84.38 102 ALA A C 1
ATOM 844 O O . ALA A 1 102 ? 27.721 -11.860 -69.835 1.00 84.38 102 ALA A O 1
ATOM 845 N N . HIS A 1 103 ? 29.251 -10.223 -69.729 1.00 84.25 103 HIS A N 1
ATOM 846 C CA . HIS A 1 103 ? 30.354 -11.068 -69.279 1.00 84.25 103 HIS A CA 1
ATOM 847 C C . HIS A 1 103 ? 30.454 -11.004 -67.757 1.00 84.25 103 HIS A C 1
ATOM 849 O O . HIS A 1 103 ? 30.494 -9.914 -67.191 1.00 84.25 103 HIS A O 1
ATOM 855 N N . LYS A 1 104 ? 30.555 -12.158 -67.090 1.00 82.75 104 LYS A N 1
ATOM 856 C CA . LYS A 1 104 ? 30.715 -12.210 -65.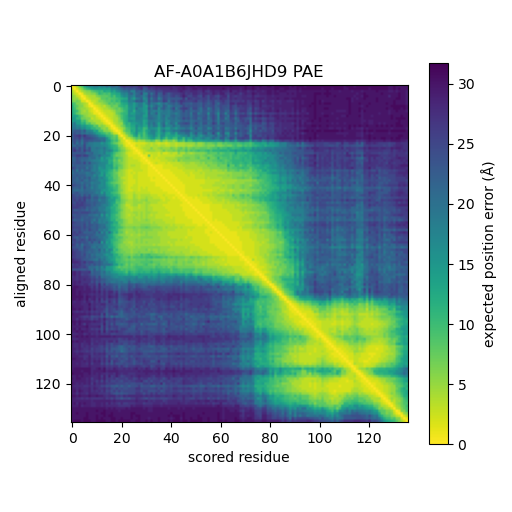631 1.00 82.75 104 LYS A CA 1
ATOM 857 C C . LYS A 1 104 ? 32.135 -11.793 -65.251 1.00 82.75 104 LYS A C 1
ATOM 859 O O . LYS A 1 104 ? 33.084 -12.505 -65.564 1.00 82.75 104 LYS A O 1
ATOM 864 N N . ARG A 1 105 ? 32.278 -10.652 -64.573 1.00 87.00 105 ARG A N 1
ATOM 865 C CA . ARG A 1 105 ? 33.574 -10.123 -64.117 1.00 87.00 105 ARG A CA 1
ATOM 866 C C . ARG A 1 105 ? 33.597 -10.052 -62.586 1.00 87.00 105 ARG A C 1
ATOM 868 O O . ARG A 1 105 ? 32.685 -9.450 -62.015 1.00 87.00 105 ARG A O 1
ATOM 875 N N . PRO A 1 106 ? 34.606 -10.620 -61.903 1.00 88.69 106 PRO A N 1
ATOM 876 C CA . PRO A 1 106 ? 34.694 -10.535 -60.450 1.00 88.69 106 PRO A CA 1
ATOM 877 C C . PRO A 1 106 ? 34.959 -9.094 -59.991 1.00 88.69 106 PRO A C 1
ATOM 879 O O . PRO A 1 106 ? 35.657 -8.326 -60.657 1.00 88.69 106 PRO A O 1
ATOM 882 N N . ILE A 1 107 ? 34.387 -8.737 -58.841 1.00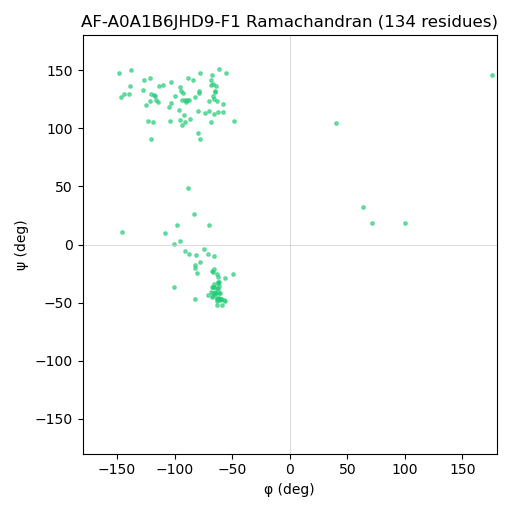 90.62 107 ILE A N 1
ATOM 883 C CA . ILE A 1 107 ? 34.644 -7.463 -58.165 1.00 90.62 107 ILE A CA 1
ATOM 884 C C . ILE A 1 107 ? 35.931 -7.613 -57.356 1.00 90.62 107 ILE A C 1
ATOM 886 O O . ILE A 1 107 ? 36.045 -8.533 -56.550 1.00 90.62 107 ILE A O 1
ATOM 890 N N . HIS A 1 108 ? 36.880 -6.704 -57.559 1.00 90.00 108 HIS A N 1
ATOM 891 C CA . HIS A 1 108 ? 38.152 -6.692 -56.836 1.00 90.00 108 HIS A CA 1
ATOM 892 C C . HIS A 1 108 ? 38.166 -5.658 -55.705 1.00 90.00 108 HIS A C 1
ATOM 894 O O . HIS A 1 108 ? 38.755 -5.890 -54.655 1.00 90.00 108 HIS A O 1
ATOM 900 N N . HIS A 1 109 ? 37.529 -4.502 -55.910 1.00 92.50 109 HIS A N 1
ATOM 901 C CA . HIS A 1 109 ? 37.524 -3.423 -54.925 1.00 92.50 109 HIS A CA 1
ATOM 902 C C . HIS A 1 109 ? 36.220 -2.622 -54.969 1.00 92.50 109 HIS A C 1
ATOM 904 O O . HIS A 1 109 ? 35.628 -2.444 -56.036 1.00 92.50 109 HIS A O 1
ATOM 910 N N . LEU A 1 110 ? 35.804 -2.123 -53.806 1.00 93.06 110 LEU A N 1
ATOM 911 C CA . LEU A 1 110 ? 34.638 -1.265 -53.612 1.00 93.06 110 LEU A CA 1
ATOM 912 C C . LEU A 1 110 ? 35.079 -0.018 -52.847 1.00 93.06 110 LEU A C 1
ATOM 914 O O . LEU A 1 110 ? 35.785 -0.132 -51.848 1.00 93.06 110 LEU A O 1
ATOM 918 N N . SER A 1 111 ? 34.669 1.163 -53.300 1.00 93.25 111 SER A N 1
ATOM 919 C CA . SER A 1 111 ? 34.959 2.424 -52.611 1.00 93.25 111 SER A CA 1
ATOM 920 C C . SER A 1 111 ? 33.743 3.337 -52.614 1.00 93.25 111 SER A C 1
ATOM 922 O O . SER A 1 111 ? 33.076 3.482 -53.638 1.00 93.25 111 SER A O 1
ATOM 924 N N . TRP A 1 112 ? 33.460 3.964 -51.476 1.00 92.75 112 TRP A N 1
ATOM 925 C CA . TRP A 1 112 ? 32.394 4.954 -51.351 1.00 92.75 112 TRP A CA 1
ATOM 926 C C . TRP A 1 112 ? 32.882 6.332 -51.779 1.00 92.75 112 TRP A C 1
ATOM 928 O O . TRP A 1 112 ? 34.011 6.726 -51.484 1.00 92.75 112 TRP A O 1
ATOM 938 N N . SER A 1 113 ? 32.020 7.086 -52.454 1.00 91.56 113 SER A N 1
ATOM 939 C CA . SER A 1 113 ? 32.289 8.494 -52.710 1.00 91.56 113 SER A CA 1
ATOM 940 C C . SER A 1 113 ? 32.246 9.301 -51.398 1.00 91.56 113 SER A C 1
ATOM 942 O O . SER A 1 113 ? 31.396 9.050 -50.539 1.00 91.56 113 SER A O 1
ATOM 944 N N . PRO A 1 114 ? 33.137 10.294 -51.222 1.00 88.69 114 PRO A N 1
ATOM 945 C CA . PRO A 1 114 ? 33.219 11.088 -49.991 1.00 88.69 114 PRO A CA 1
ATOM 946 C C . PRO A 1 114 ? 32.079 12.112 -49.836 1.00 88.69 114 PRO A C 1
ATOM 948 O O . PRO A 1 114 ? 31.984 12.787 -48.819 1.00 88.69 114 PRO A O 1
ATOM 951 N N . ASP A 1 115 ? 31.198 12.231 -50.827 1.00 85.19 115 ASP A N 1
ATOM 952 C CA . ASP A 1 115 ? 30.100 13.201 -50.926 1.00 85.19 115 ASP A CA 1
ATOM 953 C C . ASP A 1 115 ? 28.817 12.781 -50.174 1.00 85.19 115 ASP A C 1
ATOM 955 O O . ASP A 1 115 ? 27.716 13.185 -50.543 1.00 85.19 115 ASP A O 1
ATOM 959 N N . GLY A 1 116 ? 28.945 11.959 -49.127 1.00 80.69 116 GLY A N 1
ATOM 960 C CA . GLY A 1 116 ? 27.813 11.496 -48.315 1.00 80.69 116 GLY A CA 1
ATOM 961 C C . GLY A 1 116 ? 27.314 10.083 -48.635 1.00 80.69 116 GLY A C 1
ATOM 962 O O . GLY A 1 116 ? 26.192 9.744 -48.270 1.00 80.69 116 GLY A O 1
ATOM 963 N N . GLY A 1 117 ? 28.123 9.248 -49.303 1.00 80.38 117 GLY A N 1
ATOM 964 C CA . GLY A 1 117 ? 27.858 7.806 -49.435 1.00 80.38 117 GLY A CA 1
ATOM 965 C C . GLY A 1 117 ? 26.696 7.442 -50.364 1.00 80.38 117 GLY A C 1
ATOM 966 O O . GLY A 1 117 ? 26.164 6.338 -50.292 1.00 80.38 117 GLY A O 1
ATOM 967 N N . SER A 1 118 ? 26.289 8.359 -51.243 1.00 85.69 118 SER A N 1
ATOM 968 C CA . SER A 1 118 ? 25.212 8.120 -52.213 1.00 85.69 118 SER A CA 1
ATOM 969 C C . SER A 1 118 ? 25.681 7.373 -53.466 1.00 85.69 118 SER A C 1
ATOM 971 O O . SER A 1 118 ? 24.859 6.821 -54.199 1.00 85.69 118 SER A O 1
ATOM 973 N N . ARG A 1 119 ? 26.995 7.336 -53.724 1.00 88.88 119 ARG A N 1
ATOM 974 C CA . ARG A 1 119 ? 27.589 6.674 -54.889 1.00 88.88 119 ARG A CA 1
ATOM 975 C C . ARG A 1 119 ? 28.670 5.693 -54.449 1.00 88.88 119 ARG A C 1
ATOM 977 O O . A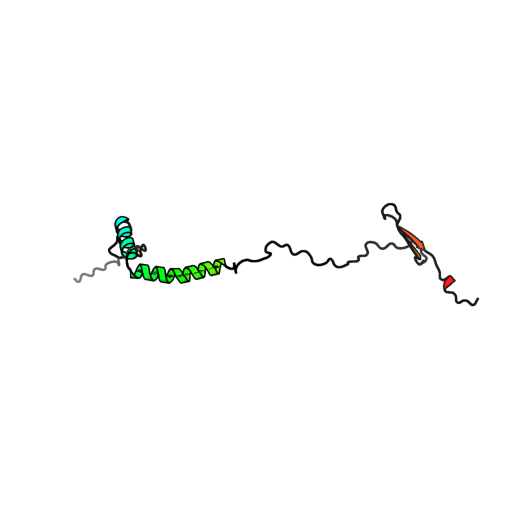RG A 1 119 ? 29.445 5.946 -53.529 1.00 88.88 119 ARG A O 1
ATOM 984 N N . LEU A 1 120 ? 28.725 4.563 -55.141 1.00 90.25 120 LEU A N 1
ATOM 985 C CA . LEU A 1 120 ? 29.723 3.523 -54.930 1.00 90.25 120 LEU A CA 1
ATOM 986 C C . LEU A 1 120 ? 30.497 3.321 -56.231 1.00 90.25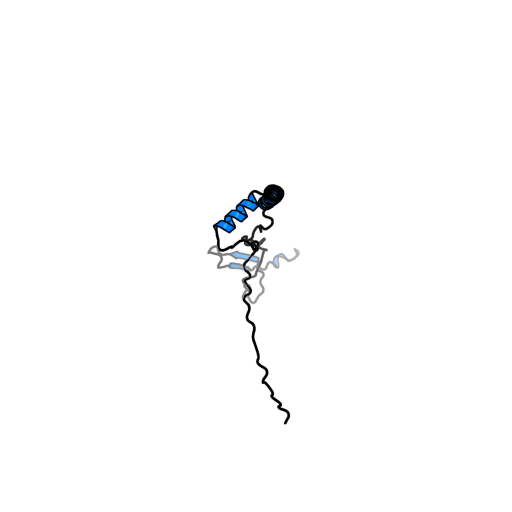 120 LEU A C 1
ATOM 988 O O . LEU A 1 120 ? 29.900 3.146 -57.293 1.00 90.25 120 LEU A O 1
ATOM 992 N N . ALA A 1 121 ? 31.820 3.333 -56.142 1.00 91.50 121 ALA A N 1
ATOM 993 C CA . ALA A 1 121 ? 32.707 2.928 -57.217 1.00 91.50 121 ALA A CA 1
ATOM 994 C C . ALA A 1 121 ? 33.053 1.443 -57.051 1.00 91.50 121 ALA A C 1
ATOM 996 O O . ALA A 1 121 ? 33.445 1.000 -55.968 1.00 91.50 121 ALA A O 1
ATOM 997 N N . VAL A 1 122 ? 32.913 0.683 -58.136 1.00 92.31 122 VAL A N 1
ATOM 998 C CA . VAL A 1 122 ? 33.183 -0.757 -58.182 1.00 92.31 122 VAL A CA 1
ATOM 999 C C . VAL A 1 122 ? 34.256 -1.016 -59.227 1.00 92.31 122 VAL A C 1
ATOM 1001 O O . VAL A 1 122 ? 34.092 -0.652 -60.391 1.00 92.31 122 VAL A O 1
ATOM 1004 N N . THR A 1 123 ? 35.348 -1.657 -58.822 1.00 91.69 123 THR A N 1
ATOM 1005 C CA . THR A 1 123 ? 36.429 -2.032 -59.737 1.00 91.69 123 THR A CA 1
ATOM 1006 C C . THR A 1 123 ? 36.340 -3.517 -60.051 1.00 91.69 123 THR A C 1
ATOM 1008 O O . THR A 1 123 ? 36.432 -4.358 -59.153 1.00 91.69 123 THR A O 1
ATOM 1011 N N . HIS A 1 124 ? 36.208 -3.841 -61.336 1.00 89.62 124 HIS A N 1
ATOM 1012 C CA . HIS A 1 124 ? 36.233 -5.210 -61.841 1.00 89.62 124 HIS A CA 1
ATOM 1013 C C . HIS A 1 124 ? 37.616 -5.518 -62.419 1.00 89.62 124 HIS A C 1
ATOM 1015 O O . HIS A 1 124 ? 38.112 -4.775 -63.265 1.00 89.62 124 HIS A O 1
ATOM 1021 N N . CYS A 1 125 ? 38.241 -6.610 -61.985 1.00 84.88 125 CYS A N 1
ATOM 1022 C CA . CYS A 1 125 ? 39.545 -7.039 -62.492 1.00 84.88 125 CYS A CA 1
ATOM 1023 C C . CYS A 1 125 ? 39.595 -8.567 -62.544 1.00 84.88 125 CYS A C 1
ATOM 1025 O O . CYS A 1 125 ? 39.275 -9.216 -61.551 1.00 84.88 125 CYS A O 1
ATOM 1027 N N . ASN A 1 126 ? 39.987 -9.140 -63.688 1.00 81.94 126 ASN A N 1
ATOM 1028 C CA . ASN A 1 126 ? 40.211 -10.578 -63.802 1.00 81.94 126 ASN A CA 1
ATOM 1029 C C . ASN A 1 126 ? 41.686 -10.895 -63.512 1.00 81.94 126 ASN A C 1
ATOM 1031 O O . ASN A 1 126 ? 42.559 -10.553 -64.306 1.00 81.94 126 ASN A O 1
ATOM 1035 N N . LEU A 1 127 ? 41.946 -11.557 -62.384 1.00 80.50 127 LEU A N 1
ATOM 1036 C CA . LEU A 1 127 ? 43.284 -11.987 -61.964 1.00 80.50 127 LEU A CA 1
ATOM 1037 C C . LEU A 1 127 ? 43.570 -13.458 -62.301 1.00 80.50 127 LEU A C 1
ATOM 1039 O O . LEU A 1 127 ? 44.505 -14.042 -61.762 1.00 80.50 127 LEU A O 1
ATOM 1043 N N . GLU A 1 128 ? 42.794 -14.087 -63.188 1.00 77.00 128 GLU A N 1
ATOM 1044 C CA . GLU A 1 128 ? 43.039 -15.473 -63.615 1.00 77.00 128 GLU A CA 1
ATOM 1045 C C . GLU A 1 128 ? 44.443 -15.680 -64.195 1.00 77.00 128 GLU A C 1
ATOM 1047 O O . GLU A 1 128 ? 45.017 -16.747 -64.005 1.00 77.00 128 GLU A O 1
ATOM 1052 N N . PHE A 1 129 ? 45.048 -14.653 -64.800 1.00 74.75 129 PHE A N 1
ATOM 1053 C CA . PHE A 1 129 ? 46.433 -14.720 -65.278 1.00 74.75 129 PHE A CA 1
ATOM 1054 C C . PHE A 1 129 ? 47.458 -14.938 -64.149 1.00 74.75 129 PHE A C 1
ATOM 1056 O O . PHE A 1 129 ? 48.520 -15.496 -64.395 1.00 74.75 129 PHE A O 1
ATOM 1063 N N . GLN A 1 130 ? 47.144 -14.552 -62.906 1.00 69.81 130 GLN A N 1
ATOM 1064 C CA . GLN A 1 130 ? 47.991 -14.812 -61.733 1.00 69.81 130 GLN A CA 1
ATOM 1065 C C . GLN A 1 130 ? 47.805 -16.229 -61.169 1.00 69.81 130 GLN A C 1
ATOM 1067 O O . GLN A 1 130 ? 48.549 -16.634 -60.281 1.00 69.81 130 GLN A O 1
ATOM 1072 N N . ARG A 1 131 ? 46.803 -16.981 -61.650 1.00 66.94 131 ARG A N 1
ATOM 1073 C CA . ARG A 1 131 ? 46.554 -18.379 -61.259 1.00 66.94 131 ARG A CA 1
ATOM 1074 C C . ARG A 1 131 ? 47.268 -19.392 -62.156 1.00 66.94 131 ARG A C 1
ATOM 1076 O O . ARG A 1 131 ? 47.187 -20.584 -61.867 1.00 66.94 131 ARG A O 1
ATOM 1083 N N . ALA A 1 132 ? 47.923 -18.953 -63.233 1.00 65.50 132 ALA A N 1
ATOM 1084 C CA . ALA A 1 132 ? 48.713 -19.847 -64.070 1.00 65.50 132 ALA A CA 1
ATOM 1085 C C . ALA A 1 132 ? 49.900 -20.405 -63.255 1.00 65.50 132 ALA A C 1
ATOM 1087 O O . ALA A 1 132 ? 50.576 -19.629 -62.573 1.00 65.50 132 ALA A O 1
ATOM 1088 N N . PRO A 1 133 ? 50.154 -21.728 -63.274 1.00 68.06 133 PRO A N 1
ATOM 1089 C CA . PRO A 1 133 ? 51.362 -22.281 -62.677 1.00 68.06 133 PRO A CA 1
ATOM 1090 C C . PRO A 1 133 ? 52.604 -21.712 -63.388 1.00 68.06 133 PRO A C 1
ATOM 1092 O O . PRO A 1 133 ? 52.521 -21.384 -64.572 1.00 68.06 133 PRO A O 1
ATOM 1095 N N . PRO A 1 134 ? 53.746 -21.592 -62.691 1.00 66.19 134 PRO A N 1
ATOM 1096 C CA . PRO A 1 134 ? 54.927 -20.866 -63.166 1.00 66.19 134 PRO A CA 1
ATOM 1097 C C . PRO A 1 134 ? 55.698 -21.516 -64.333 1.00 66.19 134 PRO A C 1
ATOM 1099 O O . PRO A 1 134 ? 56.825 -21.106 -64.574 1.00 66.19 134 PRO A O 1
ATOM 1102 N N . ASP A 1 135 ? 55.118 -22.468 -65.070 1.00 64.38 135 ASP A N 1
ATOM 1103 C CA . ASP A 1 135 ? 55.770 -23.099 -66.223 1.00 64.38 135 ASP A CA 1
ATOM 1104 C C . ASP A 1 135 ? 54.964 -22.885 -67.510 1.00 64.38 135 ASP A C 1
ATOM 1106 O O . ASP A 1 135 ? 54.089 -23.676 -67.884 1.00 64.38 135 ASP A O 1
ATOM 1110 N N . LEU A 1 136 ? 55.312 -21.785 -68.177 1.00 52.00 136 LEU A N 1
ATOM 1111 C CA . LEU A 1 136 ? 55.226 -21.562 -69.619 1.00 52.00 136 LEU A CA 1
ATOM 1112 C C . LEU A 1 136 ? 56.462 -20.767 -70.047 1.00 52.00 136 LEU A C 1
ATOM 1114 O O . LEU A 1 136 ? 56.731 -19.725 -69.405 1.00 52.00 136 LEU A O 1
#

Solvent-accessible surface area (backbone atoms only — not comparable to full-atom values): 9642 Å² total; per-residue (Å²): 135,85,84,87,82,87,79,81,86,80,88,82,82,87,87,79,88,82,81,90,78,82,90,66,59,95,91,51,54,82,90,38,65,66,55,47,50,53,50,51,56,55,52,66,66,33,65,67,50,50,52,50,52,58,63,51,45,54,62,51,51,51,52,52,53,53,57,70,70,53,67,88,80,69,73,83,68,82,84,59,77,81,72,82,79,74,89,73,93,78,87,76,88,85,78,85,90,75,80,87,61,93,65,93,69,52,78,71,49,77,46,70,44,90,87,76,64,86,47,74,50,75,43,68,56,84,62,67,78,77,68,57,72,96,81,127

Organism: NCBI:txid320908